Protein AF-T0ZEA2-F1 (afdb_monomer_lite)

Organism: NCBI:txid410659

Structure (mmCIF, N/CA/C/O backbone):
data_AF-T0ZEA2-F1
#
_entry.id   AF-T0ZEA2-F1
#
loop_
_atom_site.group_PDB
_atom_site.id
_atom_site.type_symbol
_atom_site.label_atom_id
_atom_site.label_alt_id
_atom_site.label_comp_id
_atom_site.label_asym_id
_atom_site.label_entity_id
_atom_site.label_seq_id
_atom_site.pdbx_PDB_ins_code
_atom_site.Cartn_x
_atom_site.Cartn_y
_atom_site.Cartn_z
_atom_site.occupancy
_atom_site.B_iso_or_equiv
_atom_site.auth_seq_id
_atom_site.auth_comp_id
_atom_site.auth_asym_id
_atom_site.auth_atom_id
_atom_site.pdbx_PDB_model_num
ATOM 1 N N . HIS A 1 1 ? 10.853 -6.216 -31.719 1.00 55.84 1 HIS A N 1
ATOM 2 C CA . HIS A 1 1 ? 11.222 -5.696 -30.385 1.00 55.84 1 HIS A CA 1
ATOM 3 C C . HIS A 1 1 ? 9.946 -5.504 -29.574 1.00 55.84 1 HIS A C 1
ATOM 5 O O . HIS A 1 1 ? 9.163 -4.637 -29.927 1.00 55.84 1 HIS A O 1
ATOM 11 N N . HIS A 1 2 ? 9.689 -6.325 -28.552 1.00 55.41 2 HIS A N 1
ATOM 12 C CA . HIS A 1 2 ? 8.554 -6.128 -27.642 1.00 55.41 2 HIS A CA 1
ATOM 13 C C . HIS A 1 2 ? 9.090 -5.561 -26.328 1.00 55.41 2 HIS A C 1
ATOM 15 O O . HIS A 1 2 ? 9.578 -6.300 -25.478 1.00 55.41 2 HIS A O 1
ATOM 21 N N . THR A 1 3 ? 9.060 -4.240 -26.177 1.00 69.31 3 THR A N 1
ATOM 22 C CA . THR A 1 3 ? 9.280 -3.598 -24.878 1.00 69.31 3 THR A CA 1
ATOM 23 C C . THR A 1 3 ? 7.992 -3.742 -24.074 1.00 69.31 3 THR A C 1
ATOM 25 O O . THR A 1 3 ? 6.967 -3.173 -24.444 1.00 69.31 3 THR A O 1
ATOM 28 N N . GLY A 1 4 ? 8.013 -4.567 -23.024 1.00 73.38 4 GLY A N 1
ATOM 29 C CA . GLY A 1 4 ? 6.854 -4.760 -22.151 1.00 73.38 4 GLY A CA 1
ATOM 30 C C . GLY A 1 4 ? 6.418 -3.448 -21.494 1.00 73.38 4 GLY A C 1
ATOM 31 O O . GLY A 1 4 ? 7.255 -2.597 -21.191 1.00 73.38 4 GLY A O 1
ATOM 32 N N . ARG A 1 5 ? 5.107 -3.283 -21.273 1.00 78.50 5 ARG A N 1
ATOM 33 C CA . ARG A 1 5 ? 4.562 -2.112 -20.574 1.00 78.50 5 ARG A CA 1
ATOM 34 C C . ARG A 1 5 ? 5.148 -2.053 -19.151 1.00 78.50 5 ARG A C 1
ATOM 36 O O . ARG A 1 5 ? 5.181 -3.091 -18.482 1.00 78.50 5 ARG A O 1
ATOM 43 N N . PRO A 1 6 ? 5.595 -0.879 -18.672 1.00 73.62 6 PRO A N 1
ATOM 44 C CA . PRO A 1 6 ? 5.948 -0.710 -17.268 1.00 73.62 6 PRO A CA 1
ATOM 45 C C . PRO A 1 6 ? 4.727 -0.978 -16.380 1.00 73.62 6 PRO A C 1
ATOM 47 O O . PRO A 1 6 ? 3.593 -0.750 -16.794 1.00 73.62 6 PRO A O 1
ATOM 50 N N . LEU A 1 7 ? 4.960 -1.457 -15.157 1.00 76.81 7 LEU A N 1
ATOM 51 C CA . LEU A 1 7 ? 3.886 -1.745 -14.201 1.00 76.81 7 LEU A CA 1
ATOM 52 C C . LEU A 1 7 ? 2.995 -0.518 -13.952 1.00 76.81 7 LEU A C 1
ATOM 54 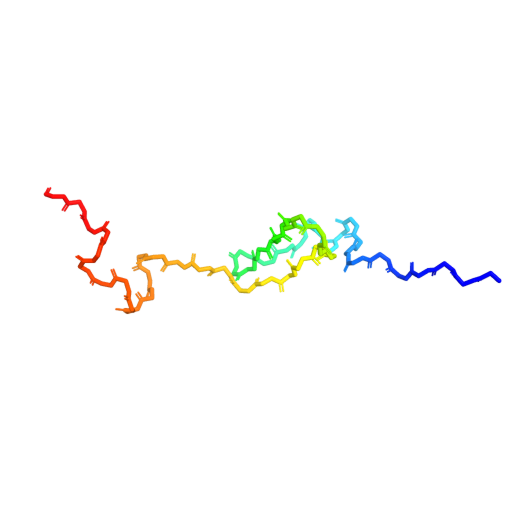O O . LEU A 1 7 ? 1.776 -0.640 -13.941 1.00 76.81 7 LEU A O 1
ATOM 58 N N . LEU A 1 8 ? 3.628 0.643 -13.775 1.00 82.19 8 LEU A N 1
ATOM 59 C CA . LEU A 1 8 ? 2.990 1.950 -13.737 1.00 82.19 8 LEU A CA 1
ATOM 60 C C . LEU A 1 8 ? 3.871 2.947 -14.488 1.00 82.19 8 LEU A C 1
ATOM 62 O O . LEU A 1 8 ? 5.103 2.887 -14.430 1.00 82.19 8 LEU A O 1
ATOM 66 N N . THR A 1 9 ? 3.238 3.877 -15.181 1.00 87.12 9 THR A N 1
ATOM 67 C CA . THR A 1 9 ? 3.873 5.076 -15.718 1.00 87.12 9 THR A CA 1
ATOM 68 C C . THR A 1 9 ? 4.123 6.087 -14.592 1.00 87.12 9 THR A C 1
ATOM 70 O O . THR A 1 9 ? 3.452 6.041 -13.558 1.00 87.12 9 THR A O 1
ATOM 73 N N . PRO A 1 10 ? 5.053 7.042 -14.766 1.00 86.31 10 PRO A N 1
ATOM 74 C CA . PRO A 1 10 ? 5.272 8.097 -13.778 1.00 86.31 10 PRO A CA 1
ATOM 75 C C . PRO A 1 10 ? 3.995 8.859 -13.391 1.00 86.31 10 PRO A C 1
ATOM 77 O O . PRO A 1 10 ? 3.823 9.208 -12.225 1.00 86.31 10 PRO A O 1
ATOM 80 N N . ASP A 1 11 ? 3.080 9.079 -14.336 1.00 89.50 11 ASP A N 1
ATOM 81 C CA . ASP A 1 11 ? 1.815 9.770 -14.067 1.00 89.50 11 ASP A CA 1
ATOM 82 C C . ASP A 1 11 ? 0.829 8.903 -13.286 1.00 89.50 11 ASP A C 1
ATOM 84 O O . ASP A 1 11 ? 0.130 9.414 -12.412 1.00 89.50 11 ASP A O 1
ATOM 88 N N . GLU A 1 12 ? 0.812 7.591 -13.524 1.00 88.44 12 GLU A N 1
ATOM 89 C CA . GLU A 1 12 ? 0.017 6.655 -12.721 1.00 88.44 12 GLU A CA 1
ATOM 90 C C . GLU A 1 12 ? 0.539 6.570 -11.276 1.00 88.44 12 GLU A C 1
ATOM 92 O O . GLU A 1 12 ? -0.256 6.445 -10.348 1.00 88.44 12 GLU A O 1
ATOM 97 N N . VAL A 1 13 ? 1.853 6.707 -11.058 1.00 87.12 13 VAL A N 1
ATOM 98 C CA . VAL A 1 13 ? 2.434 6.784 -9.704 1.00 87.12 13 VAL A CA 1
ATOM 99 C C . VAL A 1 13 ? 2.055 8.095 -9.011 1.00 87.12 13 VAL A C 1
ATOM 101 O O . VAL A 1 13 ? 1.666 8.079 -7.846 1.00 87.12 13 VAL A O 1
ATOM 104 N N . ARG A 1 14 ? 2.139 9.234 -9.712 1.00 90.19 14 ARG A N 1
ATOM 105 C CA . ARG A 1 14 ? 1.786 10.550 -9.141 1.00 90.19 14 ARG A CA 1
ATOM 106 C C . ARG A 1 14 ? 0.314 10.654 -8.759 1.00 90.19 14 ARG A C 1
ATOM 108 O O . ARG A 1 14 ? -0.005 11.322 -7.782 1.00 90.19 14 ARG A O 1
ATOM 115 N N . ASN A 1 15 ? -0.559 9.999 -9.520 1.00 92.31 15 ASN A N 1
ATOM 116 C CA . ASN A 1 15 ? -2.004 10.016 -9.307 1.00 92.31 15 ASN A CA 1
ATOM 117 C C . ASN A 1 15 ? -2.513 8.779 -8.548 1.00 92.31 15 ASN A C 1
ATOM 119 O O . ASN A 1 15 ? -3.710 8.487 -8.593 1.00 92.31 15 ASN A O 1
ATOM 123 N N . LEU A 1 16 ? -1.631 8.031 -7.871 1.00 91.50 16 LEU A N 1
ATOM 124 C CA . LEU A 1 16 ? -2.029 6.824 -7.155 1.00 91.50 16 LEU A CA 1
ATOM 125 C C . LEU A 1 16 ? -3.050 7.176 -6.052 1.00 91.50 16 LEU A C 1
ATOM 127 O O . LEU A 1 16 ? -2.751 8.003 -5.185 1.00 91.50 16 LEU A O 1
ATOM 131 N N . PRO A 1 17 ? -4.248 6.557 -6.043 1.00 94.19 17 PRO A N 1
ATOM 132 C CA . PRO A 1 17 ? -5.245 6.825 -5.015 1.00 94.19 17 PRO A CA 1
ATOM 133 C C . PRO A 1 17 ? -4.722 6.481 -3.619 1.00 94.19 17 PRO A C 1
ATOM 135 O O . PRO A 1 17 ? -4.044 5.474 -3.436 1.00 94.19 17 PRO A O 1
ATOM 138 N N . GLN A 1 18 ? -5.128 7.241 -2.599 1.00 91.81 18 GLN A N 1
ATOM 139 C CA . GLN A 1 18 ? -4.721 6.995 -1.205 1.00 91.81 18 GLN A CA 1
ATOM 140 C C . GLN A 1 18 ? -5.176 5.620 -0.667 1.00 91.81 18 GLN A C 1
ATOM 142 O O . GLN A 1 18 ? -4.668 5.141 0.347 1.00 91.81 18 GLN A O 1
ATOM 147 N N . SER A 1 19 ? -6.165 4.996 -1.313 1.00 93.75 19 SER A N 1
ATOM 148 C CA . SER A 1 19 ? -6.632 3.634 -1.038 1.00 93.75 19 SER A CA 1
ATOM 149 C C . SER A 1 19 ? -5.781 2.537 -1.663 1.00 93.75 19 SER A C 1
ATOM 151 O O . SER A 1 19 ? -6.068 1.375 -1.409 1.00 93.75 19 SER A O 1
ATOM 153 N N . ARG A 1 20 ? -4.761 2.871 -2.453 1.00 94.50 20 ARG A N 1
ATOM 154 C CA . ARG A 1 20 ? -3.861 1.910 -3.089 1.00 94.50 20 ARG A CA 1
ATOM 155 C C . ARG A 1 20 ? -2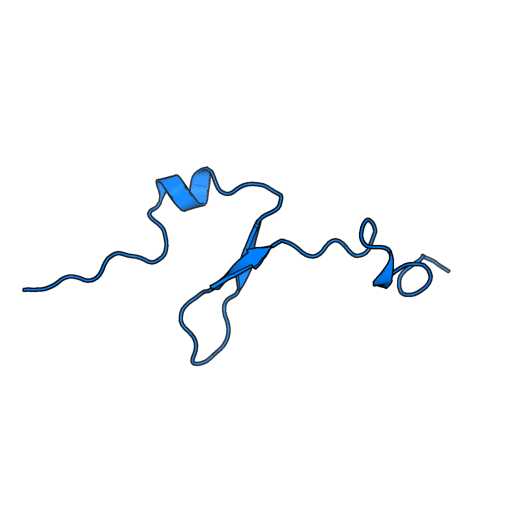.450 2.030 -2.528 1.00 94.50 20 ARG A C 1
ATOM 157 O O . ARG A 1 20 ? -2.047 3.082 -2.033 1.00 94.50 20 ARG A O 1
ATOM 164 N N . GLU A 1 21 ? -1.698 0.945 -2.634 1.00 93.25 21 GLU A N 1
ATOM 165 C CA . GLU A 1 21 ? -0.284 0.900 -2.277 1.00 93.25 21 GLU A CA 1
ATOM 166 C C . GLU A 1 21 ? 0.525 0.024 -3.235 1.00 93.25 21 GLU A C 1
ATOM 168 O O . GLU A 1 21 ? -0.025 -0.763 -4.009 1.00 93.25 21 GLU A O 1
ATOM 173 N N . LEU A 1 22 ? 1.846 0.197 -3.191 1.00 92.00 22 LEU A N 1
ATOM 174 C CA . LEU A 1 22 ? 2.802 -0.575 -3.973 1.00 92.00 22 LEU A CA 1
ATOM 175 C C . LEU A 1 22 ? 3.615 -1.472 -3.051 1.00 92.00 22 LEU A C 1
ATOM 177 O O . LEU A 1 22 ? 4.298 -0.983 -2.152 1.00 92.00 22 LEU A O 1
ATOM 181 N N . LEU A 1 23 ? 3.576 -2.775 -3.312 1.00 92.12 23 LEU A N 1
ATOM 182 C CA . LEU A 1 23 ? 4.344 -3.766 -2.570 1.00 92.12 23 LEU A CA 1
ATOM 183 C C . LEU A 1 23 ? 5.564 -4.198 -3.381 1.00 92.12 23 LEU A C 1
ATOM 185 O O . LEU A 1 23 ? 5.445 -4.649 -4.523 1.00 92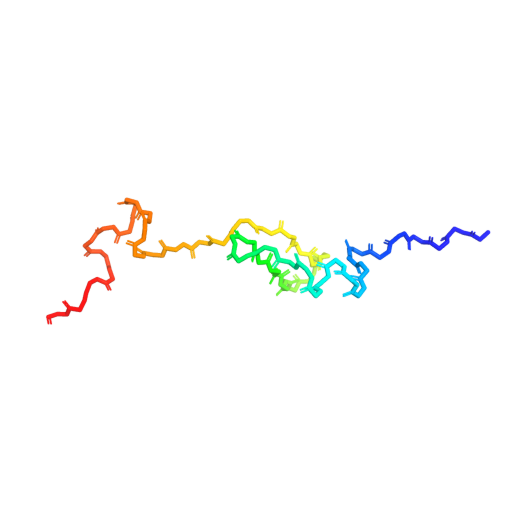.12 23 LEU A O 1
ATOM 189 N N . PHE A 1 24 ? 6.735 -4.089 -2.758 1.00 92.06 24 PHE A N 1
ATOM 190 C CA . PHE A 1 24 ? 8.003 -4.570 -3.296 1.00 92.06 24 PHE A CA 1
ATOM 191 C C . PHE A 1 24 ? 8.437 -5.799 -2.504 1.00 92.06 24 PHE A C 1
ATOM 193 O O . PHE A 1 24 ? 8.950 -5.688 -1.393 1.00 92.06 24 PHE A O 1
ATOM 200 N N . LEU A 1 25 ? 8.203 -6.978 -3.078 1.00 92.19 25 LEU A N 1
ATOM 201 C CA . LEU A 1 25 ? 8.549 -8.263 -2.477 1.00 92.19 25 LEU A CA 1
ATOM 202 C C . LEU A 1 25 ? 9.690 -8.906 -3.266 1.00 92.19 25 LEU A C 1
ATOM 204 O O . LEU A 1 25 ? 9.689 -8.896 -4.499 1.00 92.19 25 LEU A O 1
ATOM 208 N N . ALA A 1 26 ? 10.666 -9.477 -2.561 1.00 93.75 26 ALA A N 1
ATOM 209 C CA . ALA A 1 26 ? 11.800 -10.140 -3.195 1.00 93.75 26 ALA A CA 1
ATOM 210 C C . ALA A 1 26 ? 11.323 -11.295 -4.093 1.00 93.75 26 ALA A C 1
ATOM 212 O O . ALA A 1 26 ? 10.544 -12.142 -3.665 1.00 93.75 26 ALA A O 1
ATOM 213 N N . GLY A 1 27 ? 11.789 -11.320 -5.344 1.00 93.38 27 GLY A N 1
ATOM 214 C CA . GLY A 1 27 ? 11.418 -12.346 -6.325 1.00 93.38 27 GLY A CA 1
ATOM 215 C C . GLY A 1 27 ? 10.084 -12.115 -7.046 1.00 93.38 27 GLY A C 1
ATOM 216 O O . GLY A 1 27 ? 9.761 -12.879 -7.954 1.00 93.38 27 GLY A O 1
ATOM 217 N N . PHE A 1 28 ? 9.339 -11.055 -6.717 1.00 90.12 28 PHE A N 1
ATOM 218 C CA . PHE A 1 28 ? 8.078 -10.718 -7.377 1.00 90.12 28 PHE A CA 1
ATOM 219 C C . PHE A 1 28 ? 8.186 -9.418 -8.175 1.00 90.12 28 PHE A C 1
ATOM 221 O O . PHE A 1 28 ? 8.963 -8.516 -7.860 1.00 90.12 28 PHE A O 1
ATOM 228 N N . ARG A 1 29 ? 7.363 -9.307 -9.224 1.00 86.81 29 ARG A N 1
ATOM 229 C CA . ARG A 1 29 ? 7.092 -8.003 -9.843 1.00 86.81 29 ARG A CA 1
ATOM 230 C C . ARG A 1 29 ? 6.373 -7.134 -8.808 1.00 86.81 29 ARG A C 1
ATOM 232 O O . ARG A 1 29 ? 5.602 -7.694 -8.030 1.00 86.81 29 ARG A O 1
ATOM 239 N N . PRO A 1 30 ? 6.590 -5.808 -8.790 1.00 87.88 30 PRO A N 1
ATOM 240 C CA . PRO A 1 30 ? 5.885 -4.974 -7.833 1.00 87.88 30 PRO A CA 1
ATOM 241 C C . PRO A 1 30 ? 4.371 -5.117 -8.020 1.00 87.88 30 PRO A C 1
ATOM 243 O O . PRO A 1 30 ? 3.887 -5.339 -9.134 1.00 87.88 30 PRO A O 1
ATOM 246 N N . ILE A 1 31 ? 3.641 -5.046 -6.914 1.00 90.94 31 ILE A N 1
ATOM 247 C CA . ILE A 1 31 ? 2.211 -5.354 -6.867 1.00 90.94 31 ILE A CA 1
ATOM 248 C C . ILE A 1 31 ? 1.463 -4.084 -6.492 1.00 90.94 31 ILE A C 1
ATOM 250 O O . ILE A 1 31 ? 1.829 -3.417 -5.527 1.00 90.94 31 ILE A O 1
ATOM 254 N N . VAL A 1 32 ? 0.408 -3.769 -7.242 1.00 91.44 32 VAL A N 1
ATOM 255 C CA . VAL A 1 32 ? -0.564 -2.744 -6.852 1.00 91.44 32 VAL A CA 1
ATOM 256 C C . VAL A 1 32 ? -1.623 -3.421 -5.992 1.00 91.44 32 VAL A C 1
ATOM 258 O O . VAL A 1 32 ? -2.343 -4.292 -6.479 1.00 91.44 32 VAL A O 1
ATOM 261 N N . ALA A 1 33 ? -1.703 -3.036 -4.725 1.00 93.12 33 ALA A N 1
ATOM 262 C CA . ALA A 1 33 ? -2.628 -3.609 -3.754 1.00 93.12 33 ALA A CA 1
ATOM 263 C C . ALA A 1 33 ? -3.601 -2.551 -3.219 1.00 93.12 33 ALA A C 1
ATOM 265 O O . ALA A 1 33 ? -3.386 -1.345 -3.370 1.00 93.12 33 ALA A O 1
ATOM 266 N N . ASP A 1 34 ? -4.699 -3.007 -2.620 1.00 93.81 34 ASP A N 1
ATOM 267 C CA . ASP A 1 34 ? -5.519 -2.158 -1.758 1.00 93.81 34 ASP A CA 1
ATOM 268 C C . ASP A 1 34 ? -4.789 -1.913 -0.438 1.00 93.81 34 ASP A C 1
ATOM 270 O O . ASP A 1 34 ? -4.249 -2.835 0.167 1.00 93.81 34 ASP A O 1
ATOM 274 N N . LYS A 1 35 ? -4.769 -0.652 -0.008 1.00 92.88 35 LYS A N 1
ATOM 275 C CA . LYS A 1 35 ? -4.085 -0.224 1.203 1.00 92.88 35 LYS A CA 1
ATOM 276 C C . LYS A 1 35 ? -4.848 -0.689 2.433 1.00 92.88 35 LYS A C 1
ATOM 278 O O . LYS A 1 35 ? -5.968 -0.230 2.683 1.00 92.88 35 LYS A O 1
ATOM 283 N N . LEU A 1 36 ? -4.183 -1.511 3.234 1.00 89.31 36 LEU A N 1
ATOM 284 C CA . LEU A 1 36 ? -4.692 -1.981 4.514 1.00 89.31 36 LEU A CA 1
ATOM 285 C C . LEU A 1 36 ? -4.703 -0.843 5.546 1.00 89.31 36 LEU A C 1
ATOM 287 O O . LEU A 1 36 ? -3.705 -0.134 5.717 1.00 89.31 36 LEU A O 1
ATOM 291 N N . ARG A 1 37 ? -5.823 -0.648 6.250 1.00 90.12 37 ARG A N 1
ATOM 292 C CA . ARG A 1 37 ? -5.954 0.395 7.279 1.00 90.12 37 ARG A CA 1
ATOM 293 C C . ARG A 1 37 ? -6.378 -0.230 8.597 1.00 90.12 37 ARG A C 1
ATOM 295 O O . ARG A 1 37 ? -7.564 -0.425 8.844 1.00 90.12 37 ARG A O 1
ATOM 302 N N . TYR A 1 38 ? -5.406 -0.454 9.479 1.00 88.19 38 TYR A N 1
ATOM 303 C CA . TYR A 1 38 ? -5.643 -1.104 10.773 1.00 88.19 38 TYR A CA 1
ATOM 304 C C . TYR A 1 38 ? -6.708 -0.403 11.640 1.00 88.19 38 TYR A C 1
ATOM 306 O O . TYR A 1 38 ? -7.374 -1.058 12.425 1.00 88.19 38 TYR A O 1
ATOM 314 N N . TYR A 1 39 ? -6.894 0.912 11.495 1.00 86.69 39 TYR A N 1
ATOM 315 C CA . TYR A 1 39 ? -7.897 1.674 12.249 1.00 86.69 39 TYR A CA 1
ATOM 316 C C . TYR A 1 39 ? -9.296 1.673 11.612 1.00 86.69 39 TYR A C 1
ATOM 318 O O . TYR A 1 39 ? -10.251 2.113 12.243 1.00 86.69 39 TYR A O 1
ATOM 326 N N . ALA A 1 40 ? -9.423 1.269 10.345 1.00 87.62 40 ALA A N 1
ATOM 327 C CA . ALA A 1 40 ? -10.685 1.327 9.602 1.00 87.62 40 ALA A CA 1
ATOM 328 C C . ALA A 1 40 ? -11.290 -0.063 9.372 1.00 87.62 40 ALA A C 1
ATOM 330 O O . ALA A 1 40 ? -12.512 -0.207 9.336 1.00 87.62 40 ALA A O 1
ATOM 331 N N . ASP A 1 41 ? -10.450 -1.086 9.223 1.00 87.31 41 ASP A N 1
ATOM 332 C CA . ASP A 1 41 ? -10.902 -2.445 8.950 1.00 87.31 41 ASP A CA 1
ATOM 333 C C . ASP A 1 41 ? -11.263 -3.179 10.251 1.00 87.31 41 ASP A C 1
ATOM 335 O O . ASP A 1 41 ? -10.445 -3.332 11.161 1.00 87.31 41 ASP A O 1
ATOM 339 N N . ARG A 1 42 ? -12.503 -3.691 10.322 1.00 87.12 42 ARG A N 1
ATOM 340 C CA . ARG A 1 42 ? -13.063 -4.345 11.527 1.00 87.12 42 ARG A CA 1
ATOM 341 C C . ARG A 1 42 ? -12.228 -5.518 12.039 1.00 87.12 42 ARG A C 1
ATOM 343 O O . ARG A 1 42 ? -12.292 -5.849 13.216 1.00 87.12 42 ARG A O 1
ATOM 350 N N . GLU A 1 43 ? -11.492 -6.175 11.146 1.00 88.44 43 GLU A N 1
ATOM 351 C CA . GLU A 1 43 ? -10.672 -7.347 11.460 1.00 88.44 43 GLU A CA 1
ATOM 352 C C . GLU A 1 43 ? -9.508 -7.003 12.402 1.00 88.44 43 GLU A C 1
ATOM 354 O O . GLU A 1 43 ? -8.925 -7.895 13.019 1.00 88.44 43 GLU A O 1
ATOM 359 N N . PHE A 1 44 ? -9.188 -5.716 12.550 1.00 88.75 44 PHE A N 1
ATOM 360 C CA . PHE A 1 44 ? -8.121 -5.216 13.413 1.00 88.75 44 PHE A CA 1
ATOM 361 C C . PHE A 1 44 ? -8.615 -4.535 14.696 1.00 88.75 44 PHE A C 1
ATOM 363 O O . PHE A 1 44 ? -7.785 -4.119 15.504 1.00 88.75 44 PHE A O 1
ATOM 370 N N . ALA A 1 45 ? -9.931 -4.459 14.925 1.00 88.44 45 ALA A N 1
ATOM 371 C CA . ALA A 1 45 ? -10.494 -3.853 16.133 1.00 88.44 45 ALA A CA 1
ATOM 372 C C . ALA A 1 45 ? -9.928 -4.511 17.408 1.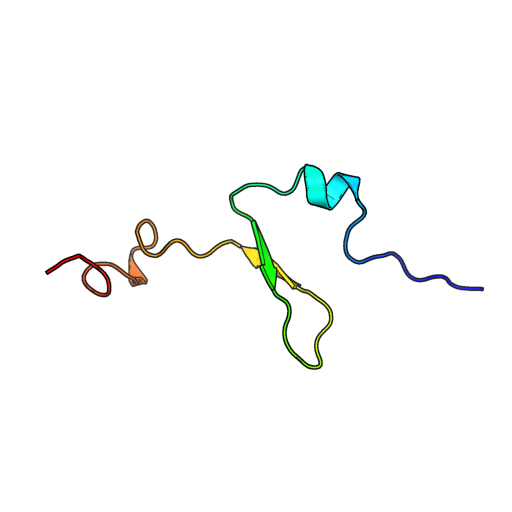00 88.44 45 ALA A C 1
ATOM 374 O O . ALA A 1 45 ? -9.898 -5.741 17.512 1.00 88.44 45 ALA A O 1
ATOM 375 N N . GLY A 1 46 ? -9.451 -3.707 18.367 1.00 85.38 46 GLY A N 1
ATOM 376 C CA . GLY A 1 46 ? -8.877 -4.193 19.627 1.00 85.38 46 GLY A CA 1
ATOM 377 C C . GLY A 1 46 ? -7.494 -4.847 19.517 1.00 85.38 46 GLY A C 1
ATOM 378 O O . GLY A 1 46 ? -6.941 -5.250 20.537 1.00 85.38 46 GLY A O 1
ATOM 379 N N . ARG A 1 47 ? -6.917 -4.986 18.312 1.00 83.25 47 ARG A N 1
ATOM 380 C CA . ARG A 1 47 ? -5.599 -5.628 18.116 1.00 83.25 47 ARG A CA 1
ATOM 381 C C . ARG A 1 47 ? -4.426 -4.653 18.152 1.00 83.25 47 ARG A C 1
ATOM 383 O O . ARG A 1 47 ? -3.310 -5.074 18.435 1.00 83.25 47 ARG 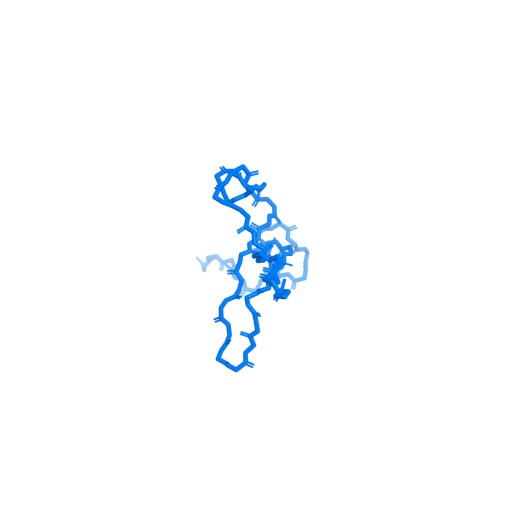A O 1
ATOM 390 N N . PHE A 1 48 ? -4.677 -3.381 17.848 1.00 82.56 48 PHE A N 1
ATOM 391 C CA . PHE A 1 48 ? -3.648 -2.341 17.724 1.00 82.56 48 PHE A CA 1
ATOM 392 C C . PHE A 1 48 ? -4.055 -1.021 18.392 1.00 82.56 48 PHE A C 1
ATOM 394 O O . PHE A 1 48 ? -3.479 0.025 18.087 1.00 82.56 48 PHE A O 1
ATOM 401 N N . ASP A 1 49 ? -5.055 -1.061 19.275 1.00 77.69 49 ASP A N 1
ATOM 402 C CA . ASP A 1 49 ? -5.472 0.114 20.034 1.00 77.69 49 ASP A CA 1
ATOM 403 C C . ASP A 1 49 ? -4.393 0.462 21.080 1.00 77.69 49 ASP A C 1
ATOM 405 O O . ASP A 1 49 ? -3.789 -0.450 21.657 1.00 77.69 49 ASP A O 1
ATOM 409 N N . PRO A 1 50 ? -4.100 1.757 21.310 1.00 71.50 50 PRO A N 1
ATOM 410 C CA . PRO A 1 50 ? -3.196 2.173 22.379 1.00 71.50 50 PRO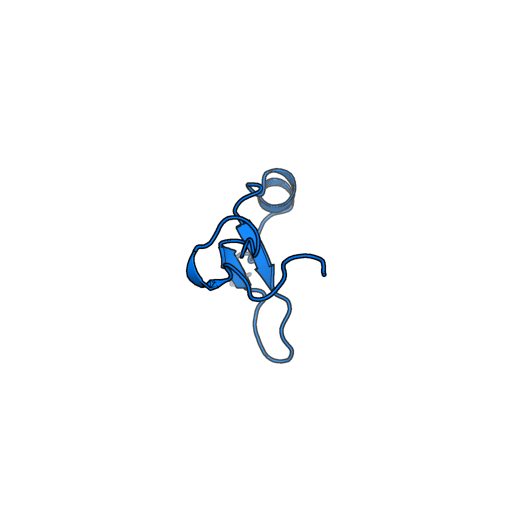 A CA 1
ATOM 411 C C . PRO A 1 50 ? -3.684 1.653 23.740 1.00 71.50 50 PRO A C 1
ATOM 413 O O . PRO A 1 50 ? -4.892 1.614 23.978 1.00 71.50 50 PRO A O 1
ATOM 416 N N . ALA A 1 51 ? -2.743 1.260 24.606 1.00 71.44 51 ALA A N 1
ATOM 417 C CA . ALA A 1 51 ? -3.020 0.780 25.964 1.00 71.44 51 ALA A CA 1
ATOM 418 C C . ALA A 1 51 ? -3.611 1.863 26.879 1.00 71.44 51 ALA A C 1
ATOM 420 O O . ALA A 1 51 ? -3.224 3.046 26.720 1.00 71.44 51 ALA A O 1
#

pLDDT: mean 85.91, std 8.91, range [55.41, 94.5]

Radius of gyration: 15.86 Å; chains: 1; bounding box: 25×23×56 Å

Sequence (51 aa):
HHTGRPLLTPDEVRNLPQSRELLFLAGFRPIVADKLRYYADREFAGRFDPA

Foldseek 3Di:
DDDDDQPDDPVCVVPPDPQWDWDDDPPDDIDIDGDDDLVPDPVNPPVDDDD

InterPro domains:
  IPR003688 Type IV secretion system protein TraG/VirD4 [PF02534] (2-45)
  IPR027417 P-loop containing nucleoside triphosphate hydrolase [G3DSA:3.40.50.300] (1-48)

Secondary structure (DSSP, 8-state):
---PPPSS-HHHHHT--TTEEEE--TTS--EEEEPP-TTTSGGGTTTS---